Protein AF-A0A8T0U3Z8-F1 (afdb_monomer)

Sequence (129 aa):
MFFQWIDGPDKFDPRIRLFPYDKDETKPLNKFKRWVPPPPNPPPMTNEEKQAAACIHVENPPLCYCGHPSKLQHPNLELPKKFTPFFHCRLTTHDEWSLCDFQEYIYGPKINWYYTEEQIKEFESGKEK

Radius of gyration: 20.07 Å; Cα contacts (8 Å, |Δi|>4): 102; chains: 1; bounding box: 52×42×50 Å

Mean predicted aligned error: 15.45 Å

Structure (mmCIF, N/CA/C/O backbone):
data_AF-A0A8T0U3Z8-F1
#
_entry.id   AF-A0A8T0U3Z8-F1
#
loop_
_atom_site.group_PDB
_atom_site.id
_atom_site.type_symbol
_atom_site.label_atom_id
_atom_site.label_alt_id
_atom_site.label_comp_id
_atom_site.label_asym_id
_atom_site.label_entity_id
_atom_site.label_seq_id
_atom_site.pdbx_PDB_ins_code
_atom_site.Cartn_x
_atom_site.Cartn_y
_atom_site.Cartn_z
_atom_site.occupancy
_atom_site.B_iso_or_equiv
_atom_site.auth_seq_id
_atom_site.auth_comp_id
_atom_site.auth_asym_id
_atom_site.auth_atom_id
_atom_site.pdbx_PDB_model_num
ATOM 1 N N . MET A 1 1 ? -17.689 -4.224 -4.083 1.00 38.12 1 MET A N 1
ATOM 2 C CA . MET A 1 1 ? -17.270 -5.505 -3.479 1.00 38.12 1 MET A CA 1
ATOM 3 C C . MET A 1 1 ? -16.366 -5.176 -2.303 1.00 38.12 1 MET A C 1
ATOM 5 O O . MET A 1 1 ? -15.260 -4.731 -2.547 1.00 38.12 1 MET A O 1
ATOM 9 N N . PHE A 1 2 ? -16.853 -5.257 -1.063 1.00 31.77 2 PHE A N 1
ATOM 10 C CA . PHE A 1 2 ? -16.031 -5.003 0.129 1.00 31.77 2 PHE A CA 1
ATOM 11 C C . PHE A 1 2 ? -16.644 -5.748 1.320 1.00 31.77 2 PHE A C 1
ATOM 13 O O . PHE A 1 2 ? -17.561 -5.256 1.974 1.00 31.77 2 PHE A O 1
ATOM 20 N N . PHE A 1 3 ? -16.161 -6.963 1.561 1.00 35.78 3 PHE A N 1
ATOM 21 C CA . PHE A 1 3 ? -16.276 -7.616 2.859 1.00 35.78 3 PHE A CA 1
ATOM 22 C C . PHE A 1 3 ? -14.853 -7.792 3.367 1.00 35.78 3 PHE A C 1
ATOM 24 O O . PHE A 1 3 ? -14.145 -8.728 3.004 1.00 35.78 3 PHE A O 1
ATOM 31 N N . GLN A 1 4 ? -14.416 -6.808 4.143 1.00 43.44 4 GLN A N 1
ATOM 32 C CA . GLN A 1 4 ? -13.249 -6.942 4.990 1.00 43.44 4 GLN A CA 1
ATOM 33 C C . GLN A 1 4 ? -13.722 -7.687 6.242 1.00 43.44 4 GLN A C 1
ATOM 35 O O . GLN A 1 4 ? -14.444 -7.144 7.070 1.00 43.44 4 GLN A O 1
ATOM 40 N N . TRP A 1 5 ? -13.462 -8.990 6.226 1.00 46.34 5 TRP A N 1
ATOM 41 C CA . TRP A 1 5 ? -13.124 -9.866 7.339 1.00 46.34 5 TRP A CA 1
ATOM 42 C C . TRP A 1 5 ? -13.256 -9.260 8.733 1.00 46.34 5 TRP A C 1
ATOM 44 O O . TRP A 1 5 ? -12.431 -8.457 9.158 1.00 46.34 5 TRP A O 1
ATOM 54 N N . ILE A 1 6 ? -14.280 -9.716 9.444 1.00 47.19 6 ILE A N 1
ATOM 55 C CA . ILE A 1 6 ? -14.421 -9.505 10.885 1.00 47.19 6 ILE A CA 1
ATOM 56 C C . ILE A 1 6 ? -13.635 -10.592 11.648 1.00 47.19 6 ILE A C 1
ATOM 58 O O . ILE A 1 6 ? -13.236 -10.366 12.781 1.00 47.19 6 ILE A O 1
ATOM 62 N N . ASP A 1 7 ? -13.330 -11.724 11.000 1.00 50.81 7 ASP A N 1
ATOM 63 C CA . ASP A 1 7 ? -12.840 -12.924 11.687 1.00 50.81 7 ASP A CA 1
ATOM 64 C C . ASP A 1 7 ? -11.346 -13.257 11.485 1.00 50.81 7 ASP A C 1
ATOM 66 O O . ASP A 1 7 ? -10.894 -14.246 12.039 1.00 50.81 7 ASP A O 1
ATOM 70 N N . GLY A 1 8 ? -10.568 -12.445 10.755 1.00 45.72 8 GLY A N 1
ATOM 71 C CA . GLY A 1 8 ? -9.117 -12.666 10.573 1.00 45.72 8 GLY A CA 1
ATOM 72 C C . GLY A 1 8 ? -8.739 -13.739 9.529 1.00 45.72 8 GLY A C 1
ATOM 73 O O . GLY A 1 8 ? -9.598 -14.551 9.201 1.00 45.72 8 GLY A O 1
ATOM 74 N N . PRO A 1 9 ? -7.501 -13.720 8.964 1.00 52.16 9 PRO A N 1
ATOM 75 C CA . PRO A 1 9 ? -7.027 -14.475 7.778 1.00 52.16 9 PRO A CA 1
ATOM 76 C C . PRO A 1 9 ? -7.292 -15.992 7.750 1.00 52.16 9 PRO A C 1
ATOM 78 O O . PRO A 1 9 ? -7.372 -16.607 6.687 1.00 52.16 9 PR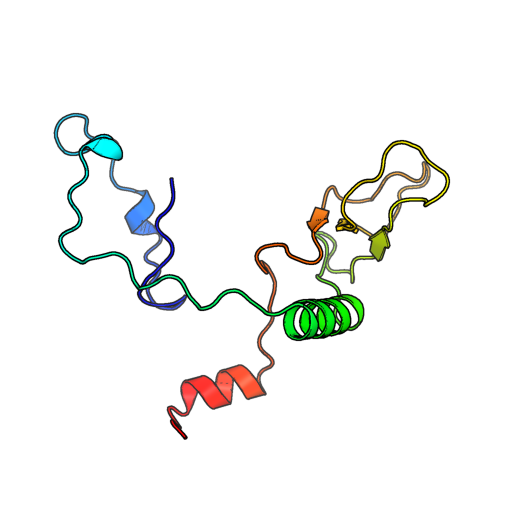O A O 1
ATOM 81 N N . ASP A 1 10 ? -7.455 -16.585 8.920 1.00 54.38 10 ASP A N 1
ATOM 82 C CA . ASP A 1 10 ? -7.755 -17.988 9.184 1.00 54.38 10 ASP A CA 1
ATOM 83 C C . ASP A 1 10 ? -9.199 -18.386 8.839 1.00 54.38 10 ASP A C 1
ATOM 85 O O . ASP A 1 10 ? -9.481 -19.561 8.603 1.00 54.38 10 ASP A O 1
ATOM 89 N N . LYS A 1 11 ? -10.116 -17.417 8.752 1.00 54.34 11 LYS A N 1
ATOM 90 C CA . LYS A 1 11 ? -11.544 -17.652 8.475 1.00 54.34 11 LYS A CA 1
ATOM 91 C C . LYS A 1 11 ? -11.949 -17.406 7.027 1.00 54.34 11 LYS A C 1
ATOM 93 O O . LYS A 1 11 ? -13.142 -17.351 6.714 1.00 54.34 11 LYS A O 1
ATOM 98 N N . PHE A 1 12 ? -10.980 -17.283 6.117 1.00 52.38 12 PHE A N 1
ATOM 99 C CA . PHE A 1 12 ? -11.287 -17.268 4.692 1.00 52.38 12 PHE A CA 1
ATOM 100 C C . PHE A 1 12 ? -11.799 -18.637 4.291 1.00 52.38 12 PHE A C 1
ATOM 102 O O . PHE A 1 12 ? -11.065 -19.621 4.366 1.00 52.38 12 PHE A O 1
ATOM 109 N N . ASP A 1 13 ? -13.000 -18.693 3.737 1.00 55.16 13 ASP A N 1
ATOM 110 C CA . ASP A 1 13 ? -13.344 -19.798 2.857 1.00 55.16 13 ASP A CA 1
ATOM 111 C C . ASP A 1 13 ? -13.371 -19.273 1.408 1.00 55.16 13 ASP A C 1
ATOM 113 O O . ASP A 1 13 ? -14.220 -18.439 1.067 1.00 55.16 13 ASP A O 1
ATOM 117 N N . PRO A 1 14 ? -12.463 -19.738 0.524 1.00 55.00 14 PRO A N 1
ATOM 118 C CA . PRO A 1 14 ? -12.467 -19.370 -0.891 1.00 55.00 14 PRO A CA 1
ATOM 119 C C . PRO A 1 14 ? -13.808 -19.660 -1.585 1.00 55.00 14 PRO A C 1
ATOM 121 O O . PRO A 1 14 ? -14.143 -19.008 -2.575 1.00 55.00 14 PRO A O 1
ATOM 124 N N . ARG A 1 15 ? -14.606 -20.598 -1.054 1.00 51.66 15 ARG A N 1
ATOM 125 C CA . ARG A 1 15 ? -15.935 -20.961 -1.561 1.00 51.66 15 ARG A CA 1
ATOM 126 C C . ARG A 1 15 ? -16.987 -19.878 -1.326 1.00 51.66 15 ARG A C 1
ATOM 128 O O . ARG A 1 15 ? -17.988 -19.864 -2.031 1.00 51.66 15 ARG A O 1
ATOM 135 N N . ILE A 1 16 ? -16.747 -18.910 -0.438 1.00 56.94 16 ILE A N 1
ATOM 136 C CA . ILE A 1 16 ? -17.643 -17.753 -0.244 1.00 56.94 16 ILE A CA 1
ATOM 137 C C . ILE A 1 16 ? -17.690 -16.875 -1.509 1.00 56.94 16 ILE A C 1
ATOM 139 O O . ILE A 1 16 ? -18.659 -16.155 -1.738 1.00 56.94 16 ILE A O 1
ATOM 143 N N . ARG A 1 17 ? -16.677 -16.956 -2.384 1.00 47.44 17 ARG A N 1
ATOM 144 C CA . ARG A 1 17 ? -16.690 -16.286 -3.697 1.00 47.44 17 ARG A CA 1
ATOM 145 C C . ARG A 1 17 ? -17.463 -17.050 -4.775 1.00 47.44 17 ARG A C 1
ATOM 147 O O . ARG A 1 17 ? -17.595 -16.532 -5.879 1.00 47.44 17 ARG A O 1
ATOM 154 N N . LEU A 1 18 ? -17.936 -18.262 -4.481 1.00 49.31 18 LEU A N 1
ATOM 155 C CA . LEU A 1 18 ? -18.587 -19.143 -5.453 1.00 49.31 18 LEU A CA 1
ATOM 156 C C . LEU A 1 18 ? -20.112 -19.082 -5.409 1.00 49.31 18 LEU A C 1
ATOM 158 O O . LEU A 1 18 ? -20.740 -19.820 -6.163 1.00 49.31 18 LEU A O 1
ATOM 162 N N . PHE A 1 19 ? -20.722 -18.229 -4.578 1.00 47.97 19 PHE A N 1
ATOM 163 C CA . PHE A 1 19 ? -22.168 -18.046 -4.660 1.00 47.97 19 PHE A CA 1
ATOM 164 C C . PHE A 1 19 ? -22.515 -17.477 -6.042 1.00 47.97 19 PHE A C 1
ATOM 166 O O . PHE A 1 19 ? -22.036 -16.389 -6.386 1.00 47.97 19 PHE A O 1
ATOM 173 N N . PRO A 1 20 ? -23.301 -18.206 -6.857 1.00 53.44 20 PRO A N 1
ATOM 174 C CA . PRO A 1 20 ? -23.793 -17.683 -8.116 1.00 53.44 20 PRO A CA 1
ATOM 175 C C . PRO A 1 20 ? -24.515 -16.368 -7.846 1.00 53.44 20 PRO A C 1
ATOM 177 O O . PRO A 1 20 ? -25.214 -16.226 -6.844 1.00 53.44 20 PRO A O 1
ATOM 180 N N . TYR A 1 21 ? -24.331 -15.392 -8.729 1.00 55.53 21 TYR A N 1
ATOM 181 C CA . TYR A 1 21 ? -25.120 -14.171 -8.676 1.00 55.53 21 TYR A CA 1
ATOM 182 C C . TYR A 1 21 ? -26.595 -14.530 -8.896 1.00 55.53 21 TYR A C 1
ATOM 184 O O . TYR A 1 21 ? -27.025 -14.741 -10.030 1.00 55.53 21 TYR A O 1
ATOM 192 N N . ASP A 1 22 ? -27.348 -14.620 -7.805 1.00 61.38 22 ASP A N 1
ATOM 193 C CA . ASP A 1 22 ? -28.788 -14.828 -7.828 1.00 61.38 22 ASP A CA 1
ATOM 194 C C . ASP A 1 22 ? -29.485 -13.467 -7.730 1.00 61.38 22 ASP A C 1
ATOM 196 O O . ASP A 1 22 ? -29.283 -12.705 -6.782 1.00 61.38 22 ASP A O 1
ATOM 200 N N . LYS A 1 23 ? -30.282 -13.124 -8.741 1.00 61.50 23 LYS A N 1
ATOM 201 C CA . LYS A 1 23 ? -30.996 -11.841 -8.807 1.00 61.50 23 LYS A CA 1
ATOM 202 C C . LYS A 1 23 ? -32.077 -11.718 -7.730 1.00 61.50 23 LYS A C 1
ATOM 204 O O . LYS A 1 23 ? -32.426 -10.590 -7.379 1.00 61.50 23 LYS A O 1
ATOM 209 N N . ASP A 1 24 ? -32.565 -12.840 -7.209 1.00 66.75 24 ASP A N 1
ATOM 210 C CA . ASP A 1 24 ? -33.618 -12.893 -6.199 1.00 66.75 24 ASP A CA 1
ATOM 211 C C . ASP A 1 24 ? -33.035 -12.879 -4.773 1.00 66.75 24 ASP A C 1
ATOM 213 O O . ASP A 1 24 ? -33.648 -12.325 -3.855 1.00 66.75 24 ASP A O 1
ATOM 217 N N . GLU A 1 25 ? -31.808 -13.383 -4.585 1.00 60.28 25 GLU A N 1
ATOM 218 C CA . GLU A 1 25 ? -31.124 -13.391 -3.280 1.00 60.28 25 GLU A CA 1
ATOM 219 C C . GLU A 1 25 ? -30.152 -12.212 -3.077 1.00 60.28 25 GLU A C 1
ATOM 221 O O . GLU A 1 25 ? -29.923 -11.767 -1.945 1.00 60.28 25 GLU A O 1
ATOM 226 N N . THR A 1 26 ? -29.592 -11.644 -4.151 1.00 58.91 26 THR A N 1
ATOM 227 C CA . THR A 1 26 ? -28.620 -10.544 -4.051 1.00 58.91 26 THR A CA 1
ATOM 228 C C . THR A 1 26 ? -29.309 -9.180 -3.991 1.00 58.91 26 THR A C 1
ATOM 230 O O . THR A 1 26 ? -29.914 -8.688 -4.942 1.00 58.91 26 THR A O 1
ATOM 233 N N . LYS A 1 27 ? -29.195 -8.502 -2.843 1.00 63.78 27 LYS A N 1
ATOM 234 C CA . LYS A 1 27 ? -29.703 -7.132 -2.673 1.00 63.78 27 LYS A CA 1
ATOM 235 C C . LYS A 1 27 ? -28.622 -6.104 -3.016 1.00 63.78 27 LYS A C 1
ATOM 237 O O . LYS A 1 27 ? -27.471 -6.280 -2.612 1.00 63.78 27 LYS A O 1
ATOM 242 N N . PRO A 1 28 ? -28.966 -4.995 -3.698 1.00 63.03 28 PRO A N 1
ATOM 243 C CA . PRO A 1 28 ? -28.019 -3.906 -3.906 1.00 63.03 28 PRO A CA 1
ATOM 244 C C . PRO A 1 28 ? -27.556 -3.338 -2.554 1.00 63.03 28 PRO A C 1
ATOM 246 O O . PRO A 1 28 ? -28.315 -3.346 -1.584 1.00 63.03 28 PRO A O 1
ATOM 249 N N . LEU A 1 29 ? -26.308 -2.854 -2.483 1.00 60.31 29 LEU A N 1
ATOM 250 C CA . LEU A 1 29 ? -25.627 -2.477 -1.230 1.00 60.31 29 LEU A CA 1
ATOM 251 C C . LEU A 1 29 ? -26.442 -1.500 -0.367 1.00 60.31 29 LEU A C 1
ATOM 253 O O . LEU A 1 29 ? -26.483 -1.631 0.850 1.00 60.31 29 LEU A O 1
ATOM 257 N N . ASN A 1 30 ? -27.140 -0.558 -1.000 1.00 68.75 30 ASN A N 1
ATOM 258 C CA . ASN A 1 30 ? -28.010 0.414 -0.333 1.00 68.75 30 ASN A CA 1
ATOM 259 C C . ASN A 1 30 ? -29.280 -0.198 0.293 1.00 68.75 30 ASN A C 1
ATOM 261 O O . ASN A 1 30 ? -29.897 0.425 1.150 1.00 68.75 30 ASN A O 1
ATOM 265 N N . LYS A 1 31 ? -29.685 -1.400 -0.132 1.00 71.56 31 LYS A N 1
ATOM 266 C CA . LYS A 1 31 ? -30.796 -2.184 0.433 1.00 71.56 31 LYS A CA 1
ATOM 267 C C . LYS A 1 31 ? -30.310 -3.318 1.344 1.00 71.56 31 LYS A C 1
ATOM 269 O O . LYS A 1 31 ? -31.138 -4.040 1.906 1.00 71.56 31 LYS A O 1
ATOM 274 N N . PHE A 1 32 ? -28.996 -3.496 1.485 1.00 68.94 32 PHE A N 1
ATOM 275 C CA . PHE A 1 32 ? -28.406 -4.506 2.352 1.00 68.94 32 PHE A CA 1
ATOM 276 C C . PHE A 1 32 ? -28.535 -4.071 3.814 1.00 68.94 32 PHE A C 1
ATOM 278 O O . PHE A 1 32 ? -27.869 -3.141 4.267 1.00 68.94 32 PHE A O 1
ATOM 285 N N . LYS A 1 33 ? -29.406 -4.747 4.568 1.00 64.81 33 LYS A N 1
ATOM 286 C CA . LYS A 1 33 ? -29.486 -4.578 6.021 1.00 64.81 33 LYS A CA 1
ATOM 287 C C . LYS A 1 33 ? -28.481 -5.516 6.675 1.00 64.81 33 LYS A C 1
ATOM 289 O O . LYS A 1 33 ? -28.602 -6.731 6.552 1.00 64.81 33 LYS A O 1
ATOM 294 N N . ARG A 1 34 ? -27.492 -4.949 7.365 1.00 64.69 34 ARG A N 1
ATOM 295 C CA . ARG A 1 34 ? -26.568 -5.716 8.202 1.00 64.69 34 ARG A CA 1
ATOM 296 C C . ARG A 1 34 ? -27.281 -6.129 9.491 1.00 64.69 34 ARG A C 1
ATOM 298 O O . ARG A 1 34 ? -27.938 -5.298 10.110 1.00 64.69 34 ARG A O 1
ATOM 305 N N . TRP A 1 35 ? -27.136 -7.392 9.884 1.00 70.44 35 TRP A N 1
ATOM 306 C CA . TRP A 1 35 ? -27.641 -7.910 11.165 1.00 70.44 35 TRP A CA 1
ATOM 307 C C . TRP A 1 35 ? -26.752 -7.510 12.349 1.00 70.44 35 TRP A C 1
ATOM 309 O O . TRP A 1 35 ? -27.212 -7.482 13.484 1.00 70.44 35 TRP A O 1
ATOM 319 N N . VAL A 1 36 ? -25.495 -7.160 12.064 1.00 72.12 36 VAL A N 1
ATOM 320 C CA . VAL A 1 36 ? -24.509 -6.671 13.029 1.00 72.12 36 VAL A CA 1
ATOM 321 C C . VAL A 1 36 ? -24.095 -5.259 12.601 1.00 72.12 36 VAL A C 1
ATOM 323 O O . VAL A 1 36 ? -23.820 -5.052 11.411 1.00 72.12 36 VAL A O 1
ATOM 326 N N . PRO A 1 37 ? -24.070 -4.264 13.508 1.00 71.38 37 PRO A N 1
ATOM 327 C CA . PRO A 1 37 ? -23.538 -2.947 13.177 1.00 71.38 37 PRO A CA 1
ATOM 328 C C . PRO A 1 37 ? -22.084 -3.072 12.689 1.00 71.38 37 PRO A C 1
ATOM 330 O O . PRO A 1 37 ? -21.376 -3.986 13.114 1.00 71.38 37 PRO A O 1
ATOM 333 N N . PRO A 1 38 ? -21.618 -2.194 11.778 1.00 67.00 38 PRO A N 1
ATOM 334 C CA . PRO A 1 38 ? -20.198 -2.161 11.451 1.00 67.00 38 PRO A CA 1
ATOM 335 C C . PRO A 1 38 ? -19.383 -1.990 12.738 1.00 67.00 38 PRO A C 1
ATOM 337 O O . PRO A 1 38 ? -19.836 -1.268 13.634 1.00 67.00 38 PRO A O 1
ATOM 340 N N . PRO A 1 39 ? -18.196 -2.613 12.834 1.00 74.69 39 PRO A N 1
ATOM 341 C CA . PRO A 1 39 ? -17.292 -2.295 13.924 1.00 74.69 39 PRO A CA 1
ATOM 342 C C . PRO A 1 39 ? -17.052 -0.778 13.945 1.00 74.69 39 PRO A C 1
ATOM 344 O O . PRO A 1 39 ? -17.069 -0.140 12.882 1.00 74.69 39 PRO A O 1
ATOM 347 N N . PRO A 1 40 ? -16.871 -0.181 15.133 1.00 78.06 40 PRO A N 1
ATOM 348 C CA . PRO A 1 40 ? -16.514 1.224 15.220 1.00 78.06 40 PRO A CA 1
ATOM 349 C C . PRO A 1 40 ? -15.260 1.474 14.381 1.00 78.06 40 PRO A C 1
ATOM 351 O O . PRO A 1 40 ? -14.332 0.662 14.380 1.00 78.06 40 PRO A O 1
ATOM 354 N N . ASN A 1 41 ? -15.245 2.589 13.644 1.00 69.75 41 ASN A N 1
ATOM 355 C CA . ASN A 1 41 ? -14.044 2.987 12.919 1.00 69.75 41 ASN A CA 1
ATOM 356 C C . ASN A 1 41 ? -12.891 3.100 13.928 1.00 69.75 41 ASN A C 1
ATOM 358 O O . ASN A 1 41 ? -13.097 3.692 14.995 1.00 69.75 41 ASN A O 1
ATOM 362 N N . PRO A 1 42 ? -11.700 2.559 13.617 1.00 75.12 42 PRO A N 1
ATOM 363 C CA . PRO A 1 42 ? -10.551 2.749 14.483 1.00 75.12 42 PRO A CA 1
ATOM 364 C C . PRO A 1 42 ? -10.263 4.250 14.639 1.00 75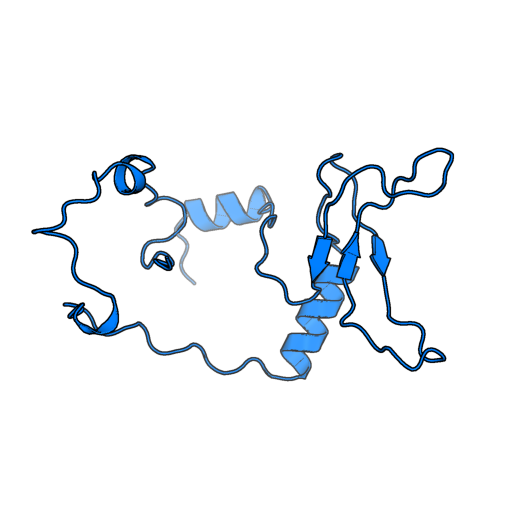.12 42 PRO A C 1
ATOM 366 O O . PRO A 1 42 ? -10.617 5.041 13.751 1.00 75.12 42 PRO A O 1
ATOM 369 N N . PRO A 1 43 ? -9.637 4.663 15.755 1.00 77.88 43 PRO A N 1
ATOM 370 C CA . PRO A 1 43 ? -9.239 6.050 15.937 1.00 77.88 43 PRO A CA 1
ATOM 371 C C . PRO A 1 43 ? -8.383 6.514 14.745 1.00 77.88 43 PRO A C 1
ATOM 373 O O . PRO A 1 43 ? -7.599 5.725 14.206 1.00 77.88 43 PRO A O 1
ATOM 376 N N . PRO A 1 44 ? -8.528 7.776 14.298 1.00 78.62 44 PRO A N 1
ATOM 377 C CA . PRO A 1 44 ? -7.669 8.309 13.255 1.00 78.62 44 PRO A CA 1
ATOM 378 C C . PRO A 1 44 ? -6.209 8.225 13.695 1.00 78.62 44 PRO A C 1
ATOM 380 O O . PRO A 1 44 ? -5.865 8.705 14.772 1.00 78.62 44 PRO A O 1
ATOM 383 N N . MET A 1 45 ? -5.360 7.657 12.842 1.00 78.56 45 MET A N 1
ATOM 384 C CA . MET A 1 45 ? -3.921 7.601 13.089 1.00 78.56 45 MET A CA 1
ATOM 385 C C . MET A 1 45 ? -3.351 9.024 13.188 1.00 78.56 45 MET A C 1
ATOM 387 O O . MET A 1 45 ? -3.621 9.864 12.312 1.00 78.56 45 MET A O 1
ATOM 391 N N . THR A 1 46 ? -2.569 9.291 14.235 1.00 85.06 46 THR A N 1
ATOM 392 C CA . THR A 1 46 ? -1.907 10.586 14.440 1.00 85.06 46 THR A CA 1
ATOM 393 C C . THR A 1 46 ? -0.832 10.823 13.377 1.00 85.06 46 THR A C 1
ATOM 395 O O . THR A 1 46 ? -0.463 9.925 12.614 1.00 85.06 46 THR A O 1
ATOM 398 N N . ASN A 1 47 ? -0.333 12.055 13.263 1.00 82.00 47 ASN A N 1
ATOM 399 C CA . ASN A 1 47 ? 0.717 12.348 12.284 1.00 82.00 47 ASN A CA 1
ATOM 400 C C . ASN A 1 47 ? 2.039 11.670 12.666 1.00 82.00 47 ASN A C 1
ATOM 402 O O . ASN A 1 47 ? 2.768 11.212 11.790 1.00 82.00 47 ASN A O 1
ATOM 406 N N . GLU A 1 48 ? 2.310 11.556 13.962 1.00 86.50 48 GLU A N 1
ATOM 407 C CA . GLU A 1 48 ? 3.479 10.885 14.520 1.00 86.50 48 GLU A CA 1
ATOM 408 C C . GLU A 1 48 ? 3.436 9.386 14.216 1.00 86.50 48 GLU A C 1
ATOM 410 O O . GLU A 1 48 ? 4.419 8.822 13.741 1.00 86.50 48 GLU A O 1
ATOM 415 N N . GLU A 1 49 ? 2.276 8.753 14.403 1.00 81.94 49 GLU A N 1
ATOM 416 C CA . GLU A 1 49 ? 2.065 7.344 14.066 1.00 81.94 49 GLU A CA 1
ATOM 417 C C . GLU A 1 49 ? 2.198 7.097 12.560 1.00 81.94 49 GLU A C 1
ATOM 419 O O . GLU A 1 49 ? 2.854 6.140 12.149 1.00 81.94 49 GLU A O 1
ATOM 424 N N . LYS A 1 50 ? 1.649 7.989 11.720 1.00 80.50 50 LYS A N 1
ATOM 425 C CA . LYS A 1 50 ? 1.825 7.914 10.259 1.00 80.50 50 LYS A CA 1
ATOM 426 C C . LYS A 1 50 ? 3.290 8.013 9.864 1.00 80.50 50 LYS A C 1
ATOM 428 O O . LYS A 1 50 ? 3.720 7.295 8.962 1.00 80.50 50 LYS A O 1
ATOM 433 N N . GLN A 1 51 ? 4.044 8.899 10.511 1.00 82.31 51 GLN A N 1
ATOM 434 C CA . GLN A 1 51 ? 5.463 9.077 10.235 1.00 82.31 51 GLN A CA 1
ATOM 435 C C . GLN A 1 51 ? 6.268 7.855 10.683 1.00 82.31 51 GLN A C 1
ATOM 437 O O . GLN A 1 51 ? 7.090 7.365 9.917 1.00 82.31 51 GLN A O 1
ATOM 442 N N . ALA A 1 52 ? 6.000 7.322 11.877 1.00 85.62 52 ALA A N 1
ATOM 443 C CA . ALA A 1 52 ? 6.654 6.119 12.380 1.00 85.62 52 ALA A CA 1
ATOM 444 C C . ALA A 1 52 ? 6.372 4.901 11.485 1.00 85.62 52 ALA A C 1
ATOM 446 O O . ALA A 1 52 ? 7.300 4.195 11.091 1.00 85.62 52 ALA A O 1
ATOM 447 N N . ALA A 1 53 ? 5.1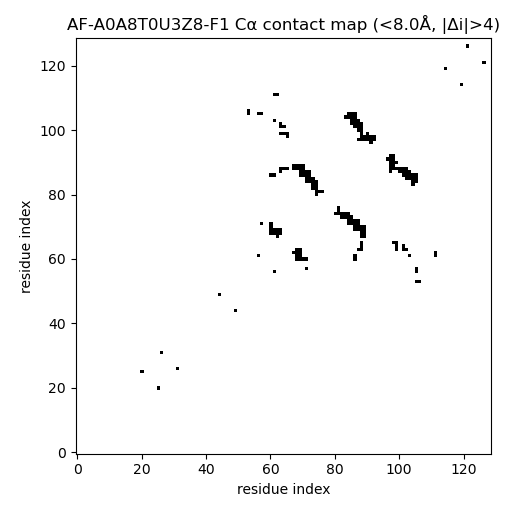11 4.697 11.090 1.00 82.75 53 ALA A N 1
ATOM 448 C CA . ALA A 1 53 ? 4.729 3.636 10.163 1.00 82.75 53 ALA A CA 1
ATOM 449 C C . ALA A 1 53 ? 5.418 3.799 8.799 1.00 82.75 53 ALA A C 1
ATOM 451 O O . ALA A 1 53 ? 5.948 2.830 8.256 1.00 82.75 53 ALA A O 1
ATOM 452 N N . ALA A 1 54 ? 5.475 5.028 8.273 1.00 83.56 54 ALA A N 1
ATOM 453 C CA . ALA A 1 54 ? 6.191 5.316 7.036 1.00 83.56 54 ALA A CA 1
ATOM 454 C C . ALA A 1 54 ? 7.687 4.985 7.156 1.00 83.56 54 ALA A C 1
ATOM 456 O O . ALA A 1 54 ? 8.208 4.304 6.279 1.00 83.56 54 ALA A O 1
ATOM 457 N N . CYS A 1 55 ? 8.362 5.389 8.239 1.00 85.62 55 CYS A N 1
ATOM 458 C CA . CYS A 1 55 ? 9.772 5.055 8.474 1.00 85.62 55 CYS A CA 1
ATOM 459 C C . CYS A 1 55 ? 10.004 3.538 8.452 1.00 85.62 55 CYS A C 1
ATOM 461 O O . CYS A 1 55 ? 10.858 3.065 7.706 1.00 85.62 55 CYS A O 1
ATOM 463 N N . ILE A 1 56 ? 9.176 2.771 9.168 1.00 84.25 56 ILE A N 1
ATOM 464 C CA . ILE A 1 56 ? 9.259 1.303 9.192 1.00 84.25 56 ILE A CA 1
ATOM 465 C C . ILE A 1 56 ? 9.066 0.709 7.787 1.00 84.25 56 ILE A C 1
ATOM 467 O O . ILE A 1 56 ? 9.745 -0.256 7.435 1.00 84.25 56 ILE A O 1
ATOM 471 N N . HIS A 1 57 ? 8.162 1.264 6.968 1.00 83.06 57 HIS A N 1
ATOM 472 C CA . HIS A 1 57 ? 7.945 0.804 5.588 1.00 83.06 57 HIS A CA 1
ATOM 473 C C . HIS A 1 57 ? 9.125 1.122 4.669 1.00 83.06 57 HIS A C 1
ATOM 475 O O . HIS A 1 57 ? 9.411 0.349 3.761 1.00 83.06 57 HIS A O 1
ATOM 481 N N . VAL A 1 58 ? 9.796 2.260 4.866 1.00 86.25 58 VAL A N 1
ATOM 482 C CA . VAL A 1 58 ? 11.000 2.602 4.096 1.00 86.25 58 VAL A CA 1
ATOM 483 C C . VAL 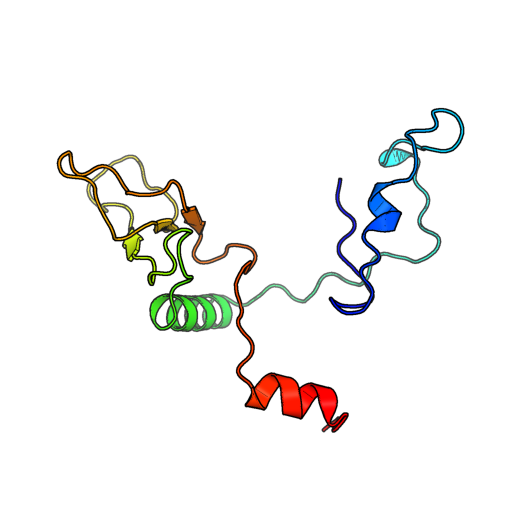A 1 58 ? 12.161 1.685 4.469 1.00 86.25 58 VAL A C 1
ATOM 485 O O . VAL A 1 58 ? 12.894 1.253 3.583 1.00 86.25 58 VAL A O 1
ATOM 488 N N . GLU A 1 59 ? 12.305 1.361 5.755 1.00 88.50 59 GLU A N 1
ATOM 489 C CA . GLU A 1 59 ? 13.307 0.408 6.246 1.00 88.50 59 GLU A CA 1
ATOM 490 C C . GLU A 1 59 ? 13.029 -1.024 5.765 1.00 88.50 59 GLU A C 1
ATOM 492 O O . GLU A 1 59 ? 13.961 -1.750 5.424 1.00 88.50 59 GLU A O 1
ATOM 497 N N . ASN A 1 60 ? 11.751 -1.413 5.683 1.00 88.19 60 ASN A N 1
ATOM 498 C CA . ASN A 1 60 ? 11.300 -2.743 5.269 1.00 88.19 60 ASN A CA 1
ATOM 499 C C . ASN A 1 60 ? 10.387 -2.658 4.030 1.00 88.19 60 ASN A C 1
ATOM 501 O O . ASN A 1 60 ? 9.169 -2.846 4.146 1.00 88.19 60 ASN A O 1
ATOM 505 N N . PRO A 1 61 ? 10.946 -2.357 2.843 1.00 89.88 61 PRO A N 1
ATOM 506 C CA . PRO A 1 61 ? 10.160 -2.170 1.630 1.00 89.88 61 PRO A CA 1
ATOM 507 C C . PRO A 1 61 ? 9.500 -3.482 1.175 1.00 89.88 61 PRO A C 1
ATOM 509 O O . PRO A 1 61 ? 10.101 -4.556 1.301 1.00 89.88 61 PRO A O 1
ATOM 512 N N . PRO A 1 62 ? 8.293 -3.425 0.583 1.00 89.75 62 PRO A N 1
ATOM 513 C CA . PRO A 1 62 ? 7.604 -4.616 0.107 1.00 89.75 62 PRO A CA 1
ATOM 514 C C . PRO A 1 62 ? 8.378 -5.284 -1.032 1.00 89.75 62 PRO A C 1
ATOM 516 O O . PRO A 1 62 ? 9.086 -4.625 -1.804 1.00 89.75 62 PRO A O 1
ATOM 519 N N . LEU A 1 63 ? 8.230 -6.601 -1.163 1.00 91.38 63 LEU A N 1
ATOM 520 C CA . LEU A 1 63 ? 8.770 -7.326 -2.308 1.00 91.38 63 LEU A CA 1
ATOM 521 C C . LEU A 1 63 ? 7.915 -7.055 -3.545 1.00 91.38 63 LEU A C 1
ATOM 523 O O . LEU A 1 63 ? 6.691 -7.167 -3.494 1.00 91.38 63 LEU A O 1
ATOM 527 N N . CYS A 1 64 ? 8.570 -6.744 -4.660 1.00 91.50 64 CYS A N 1
ATOM 528 C CA . CYS A 1 64 ? 7.907 -6.693 -5.957 1.00 91.50 64 CYS A CA 1
ATOM 529 C C . CYS A 1 64 ? 7.568 -8.106 -6.463 1.00 91.50 64 CYS A C 1
ATOM 531 O O . CYS A 1 64 ? 8.003 -9.105 -5.886 1.00 91.50 64 CYS A O 1
ATOM 533 N N . TYR A 1 65 ? 6.861 -8.210 -7.592 1.00 90.81 65 TYR A N 1
ATOM 534 C CA . TYR A 1 65 ? 6.524 -9.508 -8.198 1.00 90.81 65 TYR A CA 1
ATOM 535 C C . TYR A 1 65 ? 7.745 -10.344 -8.607 1.00 90.81 65 TYR A C 1
ATOM 537 O O . TYR A 1 65 ? 7.638 -11.557 -8.753 1.00 90.81 65 TYR A O 1
ATOM 545 N N . CYS A 1 66 ? 8.923 -9.725 -8.722 1.00 91.88 66 CYS A N 1
ATOM 546 C 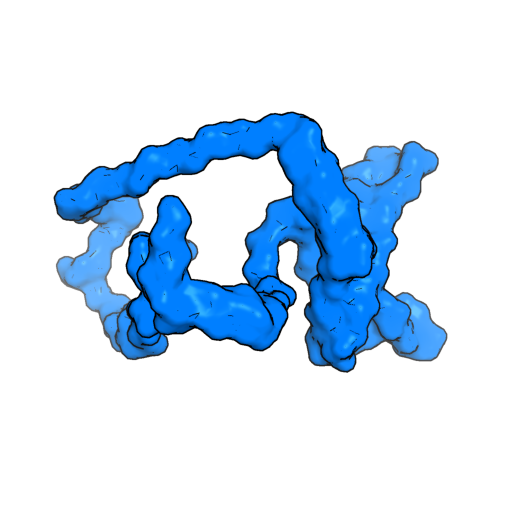CA . CYS A 1 66 ? 10.186 -10.422 -8.962 1.00 91.88 66 CYS A CA 1
ATOM 547 C C . CYS A 1 66 ? 10.851 -10.948 -7.673 1.00 91.88 66 CYS A C 1
ATOM 549 O O . CYS A 1 66 ? 11.979 -11.427 -7.732 1.00 91.88 66 CYS A O 1
ATOM 551 N N . GLY A 1 67 ? 10.221 -10.797 -6.502 1.00 91.50 67 GLY A N 1
ATOM 552 C CA . GLY A 1 67 ? 10.763 -11.240 -5.212 1.00 91.50 67 GLY A CA 1
ATOM 553 C C . GLY A 1 67 ? 11.881 -10.357 -4.647 1.00 91.50 67 GLY A C 1
ATOM 554 O O . GLY A 1 67 ? 12.543 -10.742 -3.687 1.00 91.50 67 GLY A O 1
ATOM 555 N N . HIS A 1 68 ? 12.109 -9.171 -5.218 1.00 91.31 68 HIS A N 1
ATOM 556 C CA . HIS A 1 68 ? 13.131 -8.236 -4.744 1.00 91.31 68 HIS A CA 1
ATOM 557 C C . HIS A 1 68 ? 12.529 -7.084 -3.934 1.00 91.31 68 HIS A C 1
ATOM 559 O O . HIS A 1 68 ? 11.449 -6.607 -4.292 1.00 91.31 68 HIS A O 1
ATOM 565 N N . PRO A 1 69 ? 13.254 -6.567 -2.921 1.00 92.19 69 PRO A N 1
ATOM 566 C CA . PRO A 1 69 ? 12.883 -5.336 -2.233 1.00 92.19 69 PRO A CA 1
ATOM 567 C C . PRO A 1 69 ? 12.633 -4.210 -3.238 1.00 92.19 69 PRO A C 1
ATOM 569 O O . PRO A 1 69 ? 13.478 -3.928 -4.097 1.00 92.19 69 PRO A O 1
ATOM 572 N N . SER A 1 70 ? 11.453 -3.610 -3.164 1.00 92.69 70 SER A N 1
ATOM 573 C CA . SER A 1 70 ? 11.058 -2.493 -4.017 1.00 92.69 70 SER A CA 1
ATOM 574 C C . SER A 1 70 ? 11.820 -1.212 -3.665 1.00 92.69 70 SER A C 1
ATOM 576 O O . SER A 1 70 ? 12.407 -1.072 -2.592 1.00 92.69 70 SER A O 1
ATOM 578 N N . LYS A 1 71 ? 11.846 -0.269 -4.608 1.00 93.38 71 LYS A N 1
ATOM 579 C CA . LYS A 1 71 ? 12.468 1.046 -4.443 1.00 93.38 71 LYS A CA 1
ATOM 580 C C . LYS A 1 71 ? 11.384 2.093 -4.242 1.00 93.38 71 LYS A C 1
ATOM 582 O O . LYS A 1 71 ? 10.412 2.119 -4.992 1.00 93.38 71 LYS A O 1
ATOM 587 N N . LEU A 1 72 ? 11.564 2.965 -3.255 1.00 92.19 72 LEU A N 1
ATOM 588 C CA . LEU A 1 72 ? 10.663 4.089 -3.030 1.00 92.19 72 LEU A CA 1
ATOM 589 C C . LEU A 1 72 ? 10.967 5.230 -4.006 1.00 92.19 72 LEU A C 1
ATOM 591 O O . LEU A 1 72 ? 12.072 5.779 -4.014 1.00 92.19 72 LEU A O 1
ATOM 595 N N . GLN A 1 73 ? 9.968 5.611 -4.794 1.00 89.62 73 GLN A N 1
ATOM 596 C CA . GLN A 1 73 ? 10.007 6.784 -5.650 1.00 89.62 73 GLN A CA 1
ATOM 597 C C . GLN A 1 73 ? 9.326 7.959 -4.953 1.00 89.62 73 GLN A C 1
ATOM 599 O O . GLN A 1 73 ? 8.148 7.904 -4.594 1.00 89.62 73 GLN A O 1
ATOM 604 N N . HIS A 1 74 ? 10.080 9.043 -4.797 1.00 86.00 74 HIS A N 1
ATOM 605 C CA . HIS A 1 74 ? 9.572 10.309 -4.290 1.00 86.00 74 HIS A CA 1
ATOM 606 C C . HIS A 1 74 ? 9.197 11.227 -5.459 1.00 86.00 74 HIS A C 1
ATOM 608 O O . HIS A 1 74 ? 9.839 11.172 -6.513 1.00 86.00 74 HIS A O 1
ATOM 614 N N . PRO A 1 75 ? 8.180 12.087 -5.299 1.00 82.56 75 PRO A N 1
ATOM 615 C CA . PRO A 1 75 ? 7.932 13.153 -6.251 1.00 82.56 75 PRO A CA 1
ATOM 616 C C . PRO A 1 75 ? 9.126 14.104 -6.297 1.00 82.56 75 PRO A C 1
ATOM 618 O O . PRO A 1 75 ? 9.630 14.540 -5.262 1.00 82.56 75 PRO A O 1
ATOM 621 N N . ASN A 1 76 ? 9.548 14.465 -7.508 1.00 78.12 76 ASN A N 1
ATOM 622 C CA . ASN A 1 76 ? 10.518 15.537 -7.693 1.00 78.12 76 ASN A CA 1
ATOM 623 C C . ASN A 1 76 ? 9.878 16.854 -7.249 1.00 78.12 76 ASN A C 1
ATOM 625 O O . ASN A 1 76 ? 8.871 17.275 -7.818 1.00 78.12 76 ASN A O 1
ATOM 629 N N . LEU A 1 77 ? 10.466 17.505 -6.242 1.00 73.06 77 LEU A N 1
ATOM 630 C CA . LEU A 1 77 ? 9.945 18.753 -5.667 1.00 73.06 77 LEU A CA 1
ATOM 631 C C . LEU A 1 77 ? 9.887 19.902 -6.686 1.00 73.06 77 LEU A C 1
ATOM 633 O O . LEU A 1 77 ? 9.078 20.814 -6.531 1.00 73.06 77 LEU A O 1
ATOM 637 N N . GLU A 1 78 ? 10.716 19.827 -7.726 1.00 74.94 78 GLU A N 1
ATOM 638 C CA . GLU A 1 78 ? 10.820 20.812 -8.805 1.00 74.94 78 GLU A CA 1
ATOM 639 C C . GLU A 1 78 ? 9.722 20.667 -9.870 1.00 74.94 78 GLU A C 1
ATOM 641 O O . GLU A 1 78 ? 9.477 21.599 -10.634 1.00 74.94 78 GLU A O 1
ATOM 646 N N . LEU A 1 79 ? 9.036 19.516 -9.935 1.00 72.62 79 LEU A N 1
ATOM 647 C CA . LEU A 1 79 ? 7.990 19.291 -10.927 1.00 72.62 79 LEU A CA 1
ATOM 648 C C . LEU A 1 79 ? 6.621 19.771 -10.417 1.00 72.62 79 LEU A C 1
ATOM 650 O O . LEU A 1 79 ? 6.236 19.486 -9.281 1.00 72.62 79 LEU A O 1
ATOM 654 N N . PRO A 1 80 ? 5.814 20.424 -11.276 1.00 62.06 80 PRO A N 1
ATOM 655 C CA . PRO A 1 80 ? 4.493 20.924 -10.893 1.00 62.06 80 PRO A CA 1
ATOM 656 C C . PRO A 1 80 ? 3.506 19.798 -10.554 1.00 62.06 80 PRO A C 1
ATOM 658 O O . PRO A 1 80 ? 2.567 20.001 -9.785 1.00 62.06 80 PRO A O 1
ATOM 661 N N . LYS A 1 81 ? 3.715 18.590 -11.095 1.00 64.56 81 LYS A N 1
ATOM 662 C CA . LYS A 1 81 ? 2.919 17.405 -10.762 1.00 64.56 81 LYS A CA 1
ATOM 663 C C . LYS A 1 81 ? 3.546 16.661 -9.589 1.00 64.56 81 LYS A C 1
ATOM 665 O O . LYS A 1 81 ? 4.366 15.764 -9.769 1.00 64.56 81 LYS A O 1
ATOM 670 N N . LYS A 1 82 ? 3.108 17.021 -8.386 1.00 75.50 82 LYS A N 1
ATOM 671 C CA . LYS A 1 82 ? 3.373 16.249 -7.171 1.00 75.50 82 LYS A CA 1
ATOM 672 C C . LYS A 1 82 ? 2.515 14.986 -7.204 1.00 75.50 82 LYS A C 1
ATOM 674 O O . LYS A 1 82 ? 1.299 15.073 -7.358 1.00 75.50 82 LYS A O 1
ATOM 679 N N . PHE A 1 83 ? 3.143 13.825 -7.072 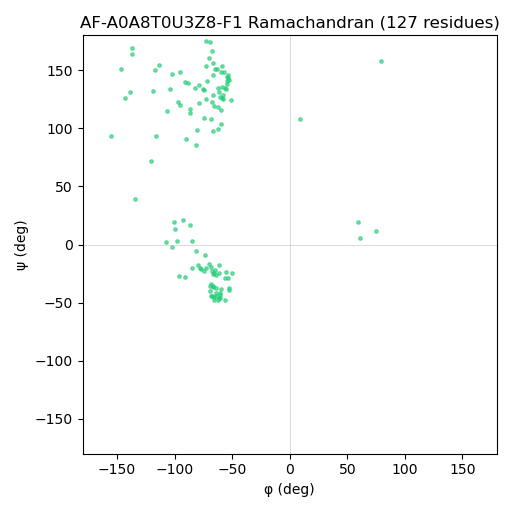1.00 79.12 83 PHE A N 1
ATOM 680 C CA . PHE A 1 83 ? 2.453 12.554 -6.873 1.00 79.12 83 PHE A CA 1
ATOM 681 C C . PHE A 1 83 ? 2.761 12.008 -5.480 1.00 79.12 83 PHE A C 1
ATOM 683 O O . PHE A 1 83 ? 3.789 12.332 -4.888 1.00 79.12 83 PHE A O 1
ATOM 690 N N . THR A 1 84 ? 1.861 11.189 -4.942 1.00 82.19 84 THR A N 1
ATOM 691 C CA . THR A 1 84 ? 2.088 10.511 -3.661 1.00 82.19 84 THR A CA 1
ATOM 692 C C . THR A 1 84 ? 3.228 9.503 -3.818 1.00 82.19 84 THR A C 1
ATOM 694 O O . THR A 1 84 ? 3.138 8.684 -4.733 1.00 82.19 84 THR A O 1
ATOM 697 N N . PRO A 1 85 ? 4.264 9.518 -2.957 1.00 87.50 85 PRO A N 1
ATOM 698 C CA . PRO A 1 85 ? 5.358 8.556 -3.037 1.00 87.50 85 PRO A CA 1
ATOM 699 C C . PRO A 1 85 ? 4.871 7.100 -3.053 1.00 87.50 85 PRO A C 1
ATOM 701 O O . PRO A 1 85 ? 3.924 6.741 -2.342 1.00 87.50 85 PRO A O 1
ATOM 704 N N . PHE A 1 86 ? 5.533 6.260 -3.845 1.00 90.12 86 PHE A N 1
ATOM 705 C CA . PHE A 1 86 ? 5.180 4.849 -3.994 1.00 90.12 86 PHE A CA 1
ATOM 706 C C . PHE A 1 86 ? 6.411 3.972 -4.219 1.00 90.12 86 PHE A C 1
ATOM 708 O O . PHE A 1 86 ? 7.419 4.401 -4.780 1.00 90.12 86 PHE A O 1
ATOM 715 N N . PHE A 1 87 ? 6.313 2.727 -3.785 1.00 91.19 87 PHE A N 1
ATOM 716 C CA . PHE A 1 87 ? 7.256 1.662 -4.061 1.00 91.19 87 PHE A CA 1
ATOM 717 C C . PHE A 1 87 ? 7.031 1.095 -5.456 1.00 91.19 87 PHE A C 1
ATOM 719 O O . PHE A 1 87 ? 5.890 0.853 -5.844 1.00 91.19 87 PHE A O 1
ATOM 726 N N . HIS A 1 88 ? 8.114 0.848 -6.187 1.00 92.19 88 HIS A N 1
ATOM 727 C CA . HIS A 1 88 ? 8.084 0.188 -7.489 1.00 92.19 88 HIS A CA 1
ATOM 728 C C . HIS A 1 88 ? 9.209 -0.839 -7.628 1.00 92.19 88 HIS A C 1
ATOM 730 O O . HIS A 1 88 ? 10.124 -0.916 -6.799 1.00 92.19 88 HIS A O 1
ATOM 736 N N . CYS A 1 89 ? 9.154 -1.658 -8.678 1.00 93.81 89 CYS A N 1
ATOM 737 C CA . CYS A 1 89 ? 10.224 -2.607 -8.961 1.00 93.81 89 CYS A CA 1
ATOM 738 C C . CYS A 1 89 ? 11.563 -1.879 -9.148 1.00 93.81 89 CYS A C 1
ATOM 740 O O . CYS A 1 89 ? 11.684 -0.983 -9.980 1.00 93.81 89 CYS A O 1
ATOM 742 N N . ARG A 1 90 ? 12.589 -2.294 -8.395 1.00 92.75 90 ARG A N 1
ATOM 743 C CA . ARG A 1 90 ? 13.944 -1.741 -8.535 1.00 92.75 90 ARG A CA 1
ATOM 744 C C . ARG A 1 90 ? 14.679 -2.237 -9.780 1.00 92.75 90 ARG A C 1
ATOM 746 O O . ARG A 1 90 ? 15.670 -1.633 -10.169 1.00 92.75 90 ARG A O 1
ATOM 753 N N . LEU A 1 91 ? 14.267 -3.387 -10.315 1.00 92.88 91 LEU A N 1
ATOM 754 C CA . LEU A 1 91 ? 14.912 -3.991 -11.470 1.00 92.88 91 LEU A CA 1
ATOM 755 C C . LEU A 1 91 ? 14.383 -3.324 -12.726 1.00 92.88 91 LEU A C 1
ATOM 757 O O . LEU A 1 91 ? 13.171 -3.164 -12.875 1.00 92.88 91 LEU A O 1
ATOM 761 N N . THR A 1 92 ? 15.291 -2.983 -13.627 1.00 91.38 92 THR A N 1
ATOM 762 C CA . THR A 1 92 ? 14.959 -2.409 -14.923 1.00 91.38 92 THR A CA 1
ATOM 763 C C . THR A 1 92 ? 15.414 -3.328 -16.043 1.00 91.38 92 THR A C 1
ATOM 765 O O . THR A 1 92 ? 16.387 -4.073 -15.918 1.00 91.38 92 THR A O 1
ATOM 768 N N . THR A 1 93 ? 14.687 -3.278 -17.148 1.00 88.50 93 THR A N 1
ATOM 769 C CA . THR A 1 93 ? 15.125 -3.812 -18.436 1.00 88.50 93 THR A CA 1
ATOM 770 C C . THR A 1 93 ? 16.270 -2.962 -18.996 1.00 88.50 93 THR A C 1
ATOM 772 O O . THR A 1 93 ? 16.615 -1.916 -18.440 1.00 88.50 93 THR A O 1
ATOM 775 N N . HIS A 1 94 ? 16.856 -3.404 -20.111 1.00 83.44 94 HIS A N 1
ATOM 776 C CA . HIS A 1 94 ? 17.877 -2.638 -20.832 1.00 83.44 94 HIS A CA 1
ATOM 777 C C . HIS A 1 94 ? 17.383 -1.237 -21.242 1.00 83.44 94 HIS A C 1
ATOM 779 O O . HIS A 1 94 ? 18.166 -0.297 -21.286 1.00 83.44 94 HIS A O 1
ATOM 785 N N . ASP A 1 95 ? 16.075 -1.089 -21.459 1.00 86.56 95 ASP A N 1
ATOM 786 C CA . ASP A 1 95 ? 15.435 0.162 -21.871 1.00 86.56 95 ASP A CA 1
ATOM 787 C C . ASP A 1 95 ? 14.936 0.997 -20.670 1.00 86.56 95 ASP A C 1
ATOM 789 O O . ASP A 1 95 ? 14.018 1.799 -20.807 1.00 86.56 95 ASP A O 1
ATOM 793 N N . GLU A 1 96 ? 15.48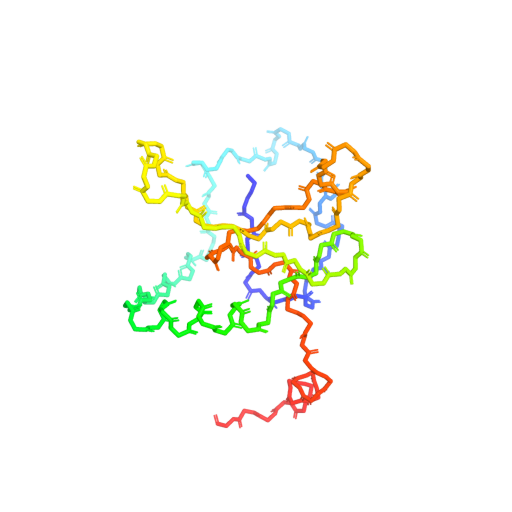6 0.767 -19.470 1.00 83.50 96 GLU A N 1
ATOM 794 C CA . GLU A 1 96 ? 15.144 1.442 -18.201 1.00 83.50 96 GLU A CA 1
ATOM 795 C C . GLU A 1 96 ? 13.687 1.276 -17.716 1.00 83.50 96 GLU A C 1
ATOM 797 O O . GLU A 1 96 ? 13.301 1.816 -16.676 1.00 83.50 96 GLU A O 1
ATOM 802 N N . TRP A 1 97 ? 12.875 0.458 -18.387 1.00 84.81 97 TRP A N 1
ATOM 803 C CA . TRP A 1 97 ? 11.534 0.114 -17.912 1.00 84.81 97 TRP A CA 1
ATOM 804 C C . TRP A 1 97 ? 11.600 -0.822 -16.715 1.00 84.81 97 TRP A C 1
ATOM 806 O O . TRP A 1 97 ? 12.397 -1.760 -16.710 1.00 84.81 97 TRP A O 1
ATOM 816 N N . SER A 1 98 ? 10.722 -0.609 -15.733 1.00 87.62 98 SER A N 1
ATOM 817 C CA . SER A 1 98 ? 10.575 -1.520 -14.593 1.00 87.62 98 SER A CA 1
ATOM 818 C C . SER A 1 98 ? 10.296 -2.944 -15.081 1.00 87.62 98 SER A C 1
ATOM 820 O O . SER A 1 98 ? 9.452 -3.151 -15.948 1.00 87.62 98 SER A O 1
ATOM 822 N N . LEU A 1 99 ? 11.000 -3.929 -14.519 1.00 92.00 99 LEU A N 1
ATOM 823 C CA . LEU A 1 99 ? 10.895 -5.333 -14.932 1.00 92.00 99 LEU A CA 1
ATOM 824 C C . LEU A 1 99 ? 9.513 -5.939 -14.625 1.00 92.00 99 LEU A C 1
ATOM 826 O O . LEU A 1 99 ? 9.093 -6.882 -15.286 1.00 92.00 99 LEU A O 1
ATOM 830 N N . CYS A 1 100 ? 8.807 -5.397 -13.630 1.00 92.38 100 CYS A N 1
ATOM 831 C CA . CYS A 1 100 ? 7.396 -5.680 -13.381 1.00 92.38 100 CYS A CA 1
ATOM 832 C C . CYS A 1 100 ? 6.641 -4.390 -13.046 1.00 92.38 100 CYS A C 1
ATOM 834 O O . CYS A 1 100 ? 7.242 -3.377 -12.681 1.00 92.38 100 CYS A O 1
ATOM 836 N N . ASP A 1 101 ? 5.319 -4.459 -13.129 1.00 91.44 101 ASP A N 1
ATOM 837 C CA . ASP A 1 101 ? 4.359 -3.380 -12.890 1.00 91.44 101 ASP A CA 1
ATOM 838 C C . ASP A 1 101 ? 3.956 -3.233 -11.410 1.00 91.44 101 ASP A C 1
ATOM 840 O O . ASP A 1 101 ? 2.952 -2.596 -11.092 1.00 91.44 101 ASP A O 1
ATOM 844 N N . PHE A 1 102 ? 4.734 -3.810 -10.488 1.00 90.44 102 PHE A N 1
ATOM 845 C CA . PHE A 1 102 ? 4.492 -3.670 -9.055 1.00 90.44 102 PHE A CA 1
ATOM 846 C C . PHE A 1 102 ? 4.499 -2.193 -8.641 1.00 90.44 102 PHE A C 1
ATOM 848 O O . PHE A 1 102 ? 5.494 -1.492 -8.850 1.00 90.44 102 PHE A O 1
ATOM 855 N N . GLN A 1 103 ? 3.417 -1.765 -7.989 1.00 89.69 103 GLN A N 1
ATOM 856 C CA . GLN A 1 103 ? 3.279 -0.436 -7.411 1.00 89.69 103 GLN A CA 1
ATOM 857 C C . GLN A 1 103 ? 2.505 -0.500 -6.089 1.00 89.69 103 GLN A C 1
ATOM 859 O O . GLN A 1 103 ? 1.381 -0.996 -6.047 1.00 89.69 103 GLN A O 1
ATOM 864 N N . GLU A 1 104 ? 3.077 0.050 -5.016 1.00 88.56 104 GLU A N 1
ATOM 865 C CA . GLU A 1 104 ? 2.419 0.130 -3.705 1.00 88.56 104 GLU A CA 1
ATOM 866 C C . GLU A 1 104 ? 2.687 1.487 -3.047 1.00 88.56 104 GLU A C 1
ATOM 868 O O . GLU A 1 104 ? 3.819 1.959 -2.997 1.00 88.56 104 GLU A O 1
ATOM 873 N N . TYR A 1 105 ? 1.653 2.160 -2.543 1.00 85.75 105 TYR A N 1
ATOM 874 C CA . TYR A 1 105 ? 1.830 3.435 -1.841 1.00 85.75 105 TYR A CA 1
ATOM 875 C C . TYR A 1 105 ? 2.451 3.230 -0.458 1.00 85.75 105 TYR A C 1
ATOM 877 O O . TYR A 1 105 ? 2.209 2.208 0.177 1.00 85.75 105 TYR A O 1
ATOM 885 N N . ILE A 1 106 ? 3.153 4.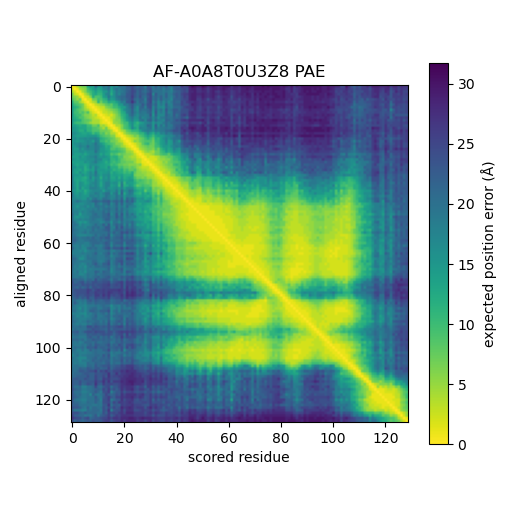245 0.069 1.00 80.44 106 ILE A N 1
ATOM 886 C CA . ILE A 1 106 ? 3.682 4.202 1.449 1.00 80.44 106 ILE A CA 1
ATOM 887 C C . ILE A 1 106 ? 2.573 3.867 2.460 1.00 80.44 106 ILE A C 1
ATOM 889 O O . ILE A 1 106 ? 2.798 3.090 3.381 1.00 80.44 106 ILE A O 1
ATOM 893 N N . TYR A 1 107 ? 1.369 4.409 2.262 1.00 72.19 107 TYR A N 1
ATOM 894 C CA . TYR A 1 107 ? 0.198 4.172 3.116 1.00 72.19 107 TYR A CA 1
ATOM 895 C C . TYR A 1 107 ? -0.785 3.145 2.526 1.00 72.19 107 TYR A C 1
ATOM 897 O O . TYR A 1 107 ? -1.967 3.150 2.870 1.00 72.19 107 TYR A O 1
ATOM 905 N N . GLY A 1 108 ? -0.335 2.318 1.578 1.00 62.69 108 GLY A N 1
ATOM 906 C CA . GLY A 1 108 ? -1.163 1.306 0.933 1.00 62.69 108 GLY A CA 1
ATOM 907 C C . GLY A 1 108 ? -1.588 0.190 1.896 1.00 62.69 108 GLY A C 1
ATOM 908 O O . GLY A 1 108 ? -0.928 -0.039 2.914 1.00 62.69 108 GLY A O 1
ATOM 909 N N . PRO A 1 109 ? -2.699 -0.514 1.606 1.00 50.12 109 PRO A N 1
ATOM 910 C CA . PRO A 1 109 ? -3.048 -1.723 2.335 1.00 50.12 109 PRO A CA 1
ATOM 911 C C . PRO A 1 109 ? -1.915 -2.734 2.162 1.00 50.12 109 PRO A C 1
ATOM 913 O O . PRO A 1 109 ? -1.648 -3.175 1.050 1.00 50.12 109 PRO A O 1
ATOM 916 N N . LYS A 1 110 ? -1.256 -3.078 3.271 1.00 50.31 110 LYS A N 1
ATOM 917 C CA . LYS A 1 110 ? -0.120 -3.996 3.284 1.00 50.31 110 LYS A CA 1
ATOM 918 C C . LYS A 1 110 ? -0.533 -5.361 2.735 1.00 50.31 110 LYS A C 1
ATOM 920 O O . LYS A 1 110 ? -1.165 -6.150 3.435 1.00 50.31 110 LYS A O 1
ATOM 925 N N . ILE A 1 111 ? -0.143 -5.647 1.498 1.00 45.00 111 ILE A N 1
ATOM 926 C CA . ILE A 1 111 ? -0.366 -6.956 0.869 1.00 45.00 111 ILE A CA 1
ATOM 927 C C . ILE A 1 111 ? 0.655 -7.991 1.375 1.00 45.00 111 ILE A C 1
ATOM 929 O O . ILE A 1 111 ? 0.388 -9.186 1.306 1.00 45.00 111 ILE A O 1
ATOM 933 N N . ASN A 1 112 ? 1.795 -7.552 1.925 1.00 45.44 112 ASN A N 1
ATOM 934 C CA . ASN A 1 112 ? 2.970 -8.409 2.100 1.00 45.44 112 ASN A CA 1
ATOM 935 C C . ASN A 1 112 ? 3.649 -8.308 3.484 1.00 45.44 112 ASN A C 1
ATOM 937 O O . ASN A 1 112 ? 4.877 -8.322 3.570 1.00 45.44 112 ASN A O 1
ATOM 941 N N . TRP A 1 113 ? 2.892 -8.198 4.589 1.00 45.06 113 TRP A N 1
ATOM 942 C CA . TRP A 1 113 ? 3.493 -8.531 5.892 1.00 45.06 113 TRP A CA 1
ATOM 943 C C . TRP A 1 113 ? 3.793 -10.031 5.901 1.00 45.06 113 TRP A C 1
ATOM 945 O O . TRP A 1 113 ? 2.917 -10.846 6.185 1.00 45.06 113 TRP A O 1
ATOM 955 N N . TYR A 1 114 ? 5.033 -10.404 5.622 1.00 45.16 114 TYR A N 1
ATOM 956 C CA . TYR A 1 114 ? 5.545 -11.648 6.165 1.00 45.16 114 TYR A CA 1
ATOM 957 C C . TYR A 1 114 ? 5.676 -11.428 7.671 1.00 45.16 114 TYR A C 1
ATOM 959 O O . TYR A 1 114 ? 6.512 -10.640 8.114 1.00 45.16 114 TYR A O 1
ATOM 967 N N . TYR A 1 115 ? 4.798 -12.054 8.453 1.00 47.19 115 TYR A N 1
ATOM 968 C CA . TYR A 1 115 ? 5.014 -12.185 9.889 1.00 47.19 115 TYR A CA 1
ATOM 969 C C . TYR A 1 115 ? 6.336 -12.930 10.095 1.00 47.19 115 TYR A C 1
ATOM 971 O O . TYR A 1 115 ? 6.601 -13.917 9.402 1.00 47.19 115 TYR A O 1
ATOM 979 N N . THR A 1 116 ? 7.186 -12.467 11.012 1.00 54.81 116 THR A N 1
ATOM 980 C CA . THR A 1 116 ? 8.362 -13.260 11.390 1.00 54.81 116 THR A CA 1
ATOM 981 C C . THR A 1 116 ? 7.891 -14.571 12.024 1.00 54.81 116 THR A C 1
ATOM 983 O O . THR A 1 116 ? 6.820 -14.612 12.632 1.00 54.81 116 THR A O 1
ATOM 986 N N . GLU A 1 117 ? 8.665 -15.659 11.920 1.00 55.00 117 GLU A N 1
ATOM 987 C CA . GLU A 1 117 ? 8.286 -16.929 12.573 1.00 55.00 117 GLU A CA 1
ATOM 988 C C . GLU A 1 117 ? 8.013 -16.755 14.076 1.00 55.00 117 GLU A C 1
ATOM 990 O O . GLU A 1 117 ? 7.210 -17.478 14.658 1.00 55.00 117 GLU A O 1
ATOM 995 N N . GLU A 1 118 ? 8.670 -15.782 14.701 1.00 57.81 118 GLU A N 1
ATOM 996 C CA . GLU A 1 118 ? 8.479 -15.404 16.099 1.00 57.81 118 GLU A CA 1
ATOM 997 C C . GLU A 1 118 ? 7.100 -14.780 16.338 1.00 57.81 118 GLU A C 1
ATOM 999 O O . GLU A 1 118 ? 6.417 -15.178 17.277 1.00 57.81 118 GLU A O 1
ATOM 1004 N N . GLN A 1 119 ? 6.649 -13.881 15.458 1.00 53.69 119 GLN A N 1
ATOM 1005 C CA . GLN A 1 119 ? 5.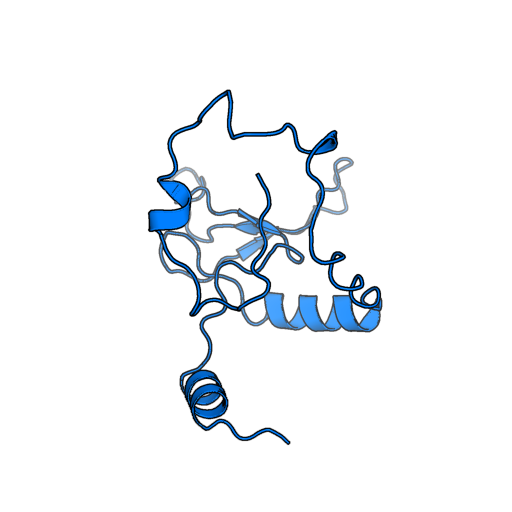311 -13.282 15.520 1.00 53.69 119 GLN A CA 1
ATOM 1006 C C . GLN A 1 119 ? 4.205 -14.312 15.258 1.00 53.69 119 GLN A C 1
ATOM 1008 O O . GLN A 1 119 ? 3.149 -14.252 15.886 1.00 53.69 119 GLN A O 1
ATOM 1013 N N . ILE A 1 120 ? 4.455 -15.283 14.371 1.00 56.62 120 ILE A N 1
ATOM 1014 C CA . ILE A 1 120 ? 3.537 -16.404 14.119 1.00 56.62 120 ILE A CA 1
ATOM 1015 C C . ILE A 1 120 ? 3.432 -17.282 15.372 1.00 56.62 120 ILE A C 1
ATOM 1017 O O . ILE A 1 120 ? 2.330 -17.559 15.835 1.00 56.62 120 ILE A O 1
ATOM 1021 N N . LYS A 1 121 ? 4.570 -17.651 15.975 1.00 62.16 121 LYS A N 1
ATOM 1022 C CA . LYS A 1 121 ? 4.611 -18.453 17.208 1.00 62.16 121 LYS A CA 1
ATOM 1023 C C . LYS A 1 121 ? 3.984 -17.734 18.401 1.00 62.16 121 LYS A C 1
ATOM 1025 O O . LYS A 1 121 ? 3.337 -18.378 19.219 1.00 62.16 121 LYS A O 1
ATOM 1030 N N . GLU A 1 122 ? 4.169 -16.421 18.524 1.00 63.53 122 GLU A N 1
ATOM 1031 C CA . GLU A 1 122 ? 3.558 -15.621 19.590 1.00 63.53 122 GLU A CA 1
ATOM 1032 C C . GLU A 1 122 ? 2.028 -15.619 19.465 1.00 63.53 122 GLU A C 1
ATOM 1034 O O . GLU A 1 122 ? 1.344 -15.900 20.451 1.00 63.53 122 GLU A O 1
ATOM 1039 N N . PHE A 1 123 ? 1.501 -15.434 18.250 1.00 53.28 123 PHE A N 1
ATOM 1040 C CA . PHE A 1 123 ? 0.069 -15.542 17.960 1.00 53.28 123 PHE A CA 1
ATOM 1041 C C . PHE A 1 123 ? -0.481 -16.955 18.228 1.00 53.28 123 PHE A C 1
ATOM 1043 O O . PHE A 1 123 ? -1.473 -17.106 18.940 1.00 53.28 123 PHE A O 1
ATOM 1050 N N . GLU A 1 124 ? 0.192 -18.001 17.739 1.00 59.38 124 GLU A N 1
ATOM 1051 C CA . GLU A 1 124 ? -0.199 -19.402 17.969 1.00 59.38 124 GLU A CA 1
ATOM 1052 C C . GLU A 1 124 ? -0.130 -19.811 19.447 1.00 59.38 124 GLU A C 1
ATOM 1054 O O . GLU A 1 124 ? -0.853 -20.706 19.884 1.00 59.38 124 GLU A O 1
ATOM 1059 N N . SER A 1 125 ? 0.717 -19.150 20.241 1.00 67.44 125 SER A N 1
ATOM 1060 C CA . SER A 1 125 ? 0.866 -19.454 21.665 1.00 67.44 125 SER A CA 1
ATOM 1061 C C . SER A 1 125 ? -0.305 -18.979 22.531 1.00 67.44 125 SER A C 1
ATOM 1063 O O . SER A 1 125 ? -0.345 -19.328 23.713 1.00 67.44 125 SER A O 1
ATOM 1065 N N . GLY A 1 126 ? -1.245 -18.197 21.979 1.00 47.16 126 GLY A N 1
ATOM 1066 C CA . GLY A 1 126 ? -2.457 -17.755 22.678 1.00 47.16 126 GLY A CA 1
ATOM 1067 C C . GLY A 1 126 ? -2.189 -16.942 23.947 1.00 47.16 126 GLY A C 1
ATOM 1068 O O . GLY A 1 126 ? -3.051 -16.852 24.819 1.00 47.16 126 GLY A O 1
ATOM 1069 N N . LYS A 1 127 ? -0.982 -16.384 24.095 1.00 46.31 127 LYS A N 1
ATOM 1070 C CA . LYS A 1 127 ? -0.609 -15.583 25.259 1.00 46.31 127 LYS A CA 1
ATOM 1071 C C . LYS A 1 127 ? -1.130 -14.162 25.082 1.00 46.31 127 LYS A C 1
ATOM 1073 O O . LYS A 1 127 ? -0.408 -13.282 24.625 1.00 46.31 127 LYS A O 1
ATOM 1078 N N . GLU A 1 128 ? -2.382 -13.943 25.463 1.00 44.69 128 GLU A N 1
ATOM 1079 C CA . GLU A 1 128 ? -2.863 -12.598 25.780 1.00 44.69 128 GLU A CA 1
ATOM 1080 C C . GLU A 1 128 ? -2.044 -12.044 26.962 1.00 44.69 128 GLU A C 1
ATOM 1082 O O . GLU A 1 128 ? -1.886 -12.713 27.988 1.00 44.69 128 GLU A O 1
ATOM 1087 N N . LYS A 1 129 ? -1.470 -10.848 26.789 1.00 40.53 129 LYS A N 1
ATOM 1088 C CA . LYS A 1 129 ? -0.958 -10.018 27.888 1.00 40.53 129 LYS A CA 1
ATOM 1089 C C . LYS A 1 129 ? -2.074 -9.146 28.438 1.00 40.53 129 LYS A C 1
ATOM 1091 O O . LYS A 1 129 ? -2.839 -8.613 27.606 1.00 40.53 129 LYS A O 1
#

pLDDT: mean 70.86, std 17.03, range [31.77, 93.81]

Secondary structure (DSSP, 8-state):
-----SS-GGG--GGGGG----TTT---GGG---SSPPPPPPPPPPHHHHHHHHHHHHHSPPB-TTSSBPEEEPPPTTSS-----EEE---B-TTS-BSS--EEETTS--S-----HHHHHHHHTT---

Foldseek 3Di:
DDDDDPPDPVPDDVCVVVDPPDPVPDDDPVPDDDPDPPDPDPPPQDPVNLVVLLVVCQVVPAQFPVRDRWDWDADDPPDPDGDQIWTAAPDADPVRHRPDPDIAGSPGDDPDPPDDVVNVVVVVVPDDD

Solvent-accessible surface area (backbone atoms only — not comparable to full-atom values): 8588 Å² total; per-residue (Å²): 141,85,82,82,72,90,72,52,91,88,66,68,57,82,66,74,77,64,66,73,92,42,81,90,77,58,64,59,75,93,72,55,79,72,97,61,79,78,76,78,78,75,79,83,78,49,72,67,55,52,49,53,53,40,52,53,41,68,76,56,43,56,62,25,91,86,72,42,65,28,38,78,46,71,50,56,87,88,46,92,73,74,52,83,45,31,31,28,37,66,52,56,44,97,83,69,43,54,69,48,87,40,73,45,46,74,87,45,85,78,87,67,79,75,71,51,74,64,57,49,50,51,61,74,63,68,69,82,128

Nearest PDB structures (foldseek):
  7omk-assembly1_A  TM=6.764E-01  e=3.786E-01  Mus musculus
  6zxw-assembly1_H  TM=4.945E-01  e=6.109E+00  Archaeoglobus fulgidus

Organism: Panicum virgatum (NCBI:txid38727)